Protein AF-A0A969NGJ4-F1 (afdb_monomer_lite)

Radius of gyration: 14.9 Å; chains: 1; bounding box: 32×25×42 Å

Secondary structure (DSSP, 8-state):
--HHHHHHHHHHHHHHHHHHHHTT-GGG-TT-EEE-SGGGGSTTHHHHHHHHH-S-EEE--GGGG-S---TTT-SGGGHHHHHHHHHHH--

pLDDT: mean 87.26, std 8.56, range [60.69, 95.75]

Foldseek 3Di:
DPPVVLVVLLVVLVVVLVVCVVVVCLVVPPVWEEDAAPVLPDPCSQVSNCVNNVTHYHYDFCVVVDPDDDPVCRHSNNNVVSVVVVVVVVD

Sequence (91 aa):
MSKIIQARMEEIIDHISYEIDNSGFAKKLGAGITVTGGGALLKHIRQLVSYKTSLDVNIGYPSRCLLIENPEINLPMYSTSIGLLLNGYHS

Structure (mmCIF, N/CA/C/O backbone):
data_AF-A0A969NGJ4-F1
#
_entry.id   AF-A0A969NGJ4-F1
#
loop_
_atom_site.group_PDB
_atom_site.id
_atom_site.type_symbol
_atom_site.label_atom_id
_atom_site.label_alt_id
_atom_site.label_comp_id
_atom_site.label_asym_id
_atom_site.label_entity_id
_atom_site.label_seq_id
_atom_site.pdbx_PDB_ins_code
_atom_site.Cartn_x
_atom_site.Cartn_y
_atom_site.Cartn_z
_atom_si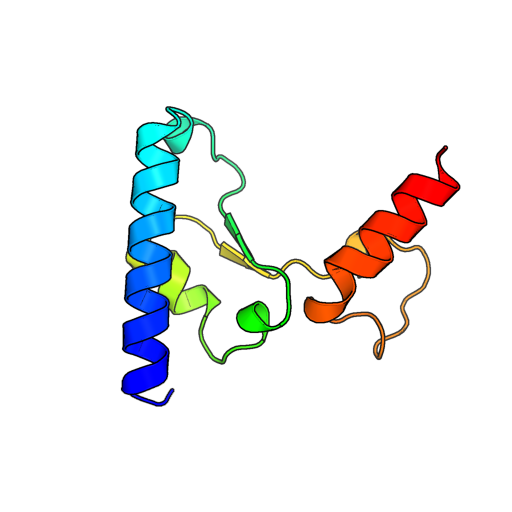te.occupancy
_atom_site.B_iso_or_equiv
_atom_site.auth_seq_id
_atom_site.auth_comp_id
_atom_site.auth_asym_id
_atom_site.auth_atom_id
_atom_site.pdbx_PDB_model_num
ATOM 1 N N . MET A 1 1 ? 5.366 -9.932 13.331 1.00 63.03 1 MET A N 1
ATOM 2 C CA . MET A 1 1 ? 5.796 -8.522 13.208 1.00 63.03 1 MET A CA 1
ATOM 3 C C . MET A 1 1 ? 6.327 -8.077 14.568 1.00 63.03 1 MET A C 1
ATOM 5 O O . MET A 1 1 ? 5.816 -8.571 15.565 1.00 63.03 1 MET A O 1
ATOM 9 N N . SER A 1 2 ? 7.338 -7.208 14.648 1.00 82.12 2 SER A N 1
ATOM 10 C CA . SER A 1 2 ? 7.702 -6.594 15.939 1.00 82.12 2 SER A CA 1
ATOM 11 C C . SER A 1 2 ? 6.590 -5.634 16.384 1.00 82.12 2 SER A C 1
ATOM 13 O O . SER A 1 2 ? 6.064 -4.905 15.541 1.00 82.12 2 SER A O 1
ATOM 15 N N . LYS A 1 3 ? 6.249 -5.612 17.683 1.00 84.25 3 LYS A N 1
ATOM 16 C CA . LYS A 1 3 ? 5.180 -4.759 18.247 1.00 84.25 3 LYS A CA 1
ATOM 17 C C . LYS A 1 3 ? 5.379 -3.272 17.923 1.00 84.25 3 LYS A C 1
ATOM 19 O O . LYS A 1 3 ? 4.414 -2.571 17.654 1.00 84.25 3 LYS A O 1
ATOM 24 N N . ILE A 1 4 ? 6.632 -2.815 17.884 1.00 90.94 4 ILE A N 1
ATOM 25 C CA . ILE A 1 4 ? 6.984 -1.415 17.597 1.00 90.94 4 ILE A CA 1
ATOM 26 C C . ILE A 1 4 ? 6.673 -1.053 16.138 1.00 90.94 4 ILE A C 1
ATOM 28 O O . ILE A 1 4 ? 6.063 -0.023 15.869 1.00 90.94 4 ILE A O 1
ATOM 32 N N . ILE A 1 5 ? 7.061 -1.914 15.191 1.00 89.31 5 ILE A N 1
ATOM 33 C CA . ILE A 1 5 ? 6.831 -1.685 13.753 1.00 89.31 5 ILE A CA 1
ATOM 34 C C . ILE A 1 5 ? 5.332 -1.685 13.456 1.00 89.31 5 ILE A C 1
ATOM 36 O O . ILE A 1 5 ? 4.851 -0.846 12.701 1.00 89.31 5 ILE A O 1
ATOM 40 N N . GLN A 1 6 ? 4.595 -2.613 14.070 1.00 89.88 6 GLN A N 1
ATOM 41 C CA . GLN A 1 6 ? 3.152 -2.690 13.898 1.00 89.88 6 GLN A CA 1
ATOM 42 C C . GLN A 1 6 ? 2.449 -1.425 14.406 1.00 89.88 6 GLN A C 1
ATOM 44 O O . GLN A 1 6 ? 1.663 -0.860 13.658 1.00 89.88 6 GLN A O 1
ATOM 49 N N . ALA A 1 7 ? 2.784 -0.937 15.606 1.00 93.31 7 ALA A N 1
ATOM 50 C CA . ALA A 1 7 ? 2.182 0.279 16.162 1.00 93.31 7 ALA A CA 1
ATOM 51 C C . ALA A 1 7 ? 2.398 1.507 15.259 1.00 93.31 7 ALA A C 1
ATOM 53 O O . ALA A 1 7 ? 1.473 2.270 15.001 1.00 93.31 7 ALA A O 1
ATOM 54 N N . ARG A 1 8 ? 3.610 1.668 14.709 1.00 94.75 8 ARG A N 1
ATOM 55 C CA . ARG A 1 8 ? 3.901 2.743 13.746 1.00 94.75 8 ARG A CA 1
ATOM 56 C C . ARG A 1 8 ? 3.099 2.603 12.458 1.00 94.75 8 ARG A C 1
ATOM 58 O O . ARG A 1 8 ? 2.645 3.602 11.911 1.00 94.75 8 ARG A O 1
ATOM 65 N N . MET A 1 9 ? 2.937 1.378 11.966 1.00 93.94 9 MET A N 1
ATOM 66 C CA . MET A 1 9 ? 2.164 1.136 10.755 1.00 93.94 9 MET A CA 1
ATOM 67 C C . MET A 1 9 ? 0.671 1.392 10.974 1.00 93.94 9 MET A C 1
ATOM 69 O O . MET A 1 9 ? 0.024 1.951 10.098 1.00 93.94 9 MET A O 1
ATOM 73 N N . GLU A 1 10 ? 0.135 1.023 12.138 1.00 94.25 10 GLU A N 1
ATOM 74 C CA . GLU A 1 10 ? -1.247 1.320 12.525 1.00 94.25 10 GLU A CA 1
ATOM 75 C C . GLU A 1 10 ? -1.514 2.827 12.525 1.00 94.25 10 GLU A C 1
ATOM 77 O O . GLU A 1 10 ? -2.478 3.256 11.900 1.00 94.25 10 GLU A O 1
ATOM 82 N N . GLU A 1 11 ? -0.619 3.625 13.114 1.00 95.44 11 GLU A N 1
ATOM 83 C CA . GLU A 1 11 ? -0.733 5.089 13.111 1.00 95.44 11 GLU A CA 1
ATOM 84 C C . GLU A 1 11 ? -0.731 5.666 11.686 1.00 95.44 11 GLU A C 1
ATOM 86 O O . GLU A 1 11 ? -1.575 6.490 11.341 1.00 95.44 11 GLU A O 1
ATOM 91 N N . ILE A 1 12 ? 0.168 5.189 10.815 1.00 95.50 12 ILE A N 1
ATOM 92 C CA . ILE A 1 12 ? 0.205 5.605 9.403 1.00 95.50 12 ILE A CA 1
ATOM 93 C C . ILE A 1 12 ? -1.119 5.271 8.699 1.00 95.50 12 ILE A C 1
ATOM 95 O O . ILE A 1 12 ? -1.631 6.084 7.932 1.00 95.50 12 ILE A O 1
ATOM 99 N N . ILE A 1 13 ? -1.686 4.090 8.949 1.00 95.31 13 ILE A N 1
ATOM 100 C CA . ILE A 1 13 ? -2.952 3.668 8.335 1.00 95.31 13 ILE A CA 1
ATOM 101 C C . ILE A 1 13 ? -4.134 4.491 8.863 1.00 95.31 13 ILE A C 1
ATOM 103 O O . ILE A 1 13 ? -5.050 4.796 8.097 1.00 95.31 13 ILE A O 1
ATOM 107 N N . ASP A 1 14 ? -4.107 4.892 10.132 1.00 95.00 14 ASP A N 1
ATOM 108 C CA . ASP A 1 14 ? -5.121 5.780 10.706 1.00 95.00 14 ASP A CA 1
ATOM 109 C C . ASP A 1 14 ? -5.096 7.156 10.032 1.00 95.00 14 ASP A C 1
ATOM 111 O O . ASP A 1 14 ? -6.145 7.668 9.639 1.00 95.00 14 ASP A O 1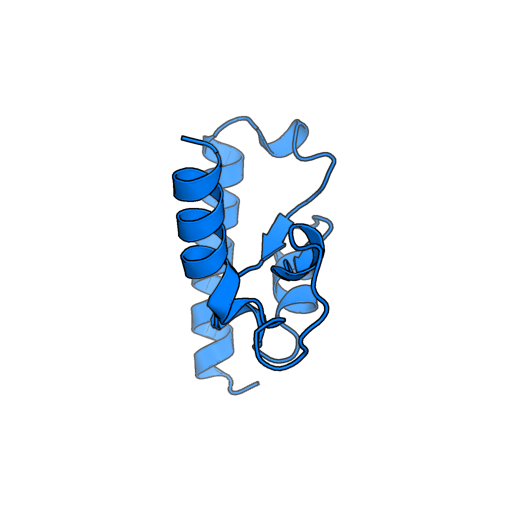
ATOM 115 N N . HIS A 1 15 ? -3.905 7.706 9.778 1.00 95.75 15 HIS A N 1
ATOM 116 C CA . HIS A 1 15 ? -3.763 8.934 8.994 1.00 95.75 15 HIS A CA 1
ATOM 117 C C . HIS A 1 15 ? -4.267 8.780 7.553 1.00 95.75 15 HIS A C 1
ATOM 119 O O . HIS A 1 15 ? -4.951 9.664 7.046 1.00 95.75 15 HIS A O 1
ATOM 125 N N . ILE A 1 16 ? -3.982 7.650 6.898 1.00 93.25 16 ILE A N 1
ATOM 126 C CA . ILE A 1 16 ? -4.489 7.375 5.544 1.00 93.25 16 ILE A CA 1
ATOM 127 C C . ILE A 1 16 ? -6.021 7.319 5.536 1.00 93.25 16 ILE A C 1
ATOM 129 O O . ILE A 1 16 ? -6.646 7.894 4.649 1.00 93.25 16 ILE A O 1
ATOM 133 N N . SER A 1 17 ? -6.628 6.651 6.519 1.00 92.00 17 SER A N 1
ATOM 134 C CA . SER A 1 17 ? -8.090 6.550 6.638 1.00 92.00 17 SER A CA 1
ATOM 135 C C . SER A 1 17 ? -8.724 7.931 6.809 1.00 92.00 17 SER A C 1
ATOM 137 O O . SER A 1 17 ? -9.670 8.267 6.102 1.00 92.00 17 SER A O 1
ATOM 139 N N . TYR A 1 18 ? -8.134 8.761 7.673 1.00 93.81 18 TYR A N 1
ATOM 140 C CA . TYR A 1 18 ? -8.569 10.140 7.876 1.00 93.81 18 TYR A CA 1
ATOM 141 C C . TYR A 1 18 ? -8.515 10.969 6.585 1.00 93.81 18 TYR A C 1
ATOM 143 O O . TYR A 1 18 ? -9.474 11.663 6.257 1.00 93.81 18 TYR A O 1
ATOM 151 N N . GLU A 1 19 ? -7.428 10.867 5.817 1.00 93.12 19 GLU A N 1
ATOM 152 C CA . GLU A 1 19 ? -7.300 11.574 4.537 1.00 93.12 19 GLU A CA 1
ATOM 153 C C . GLU A 1 19 ? -8.293 11.070 3.482 1.00 93.12 19 GLU A C 1
ATOM 155 O O . GLU A 1 19 ? -8.857 11.867 2.732 1.00 93.12 19 GLU A O 1
ATOM 160 N N . ILE A 1 20 ? -8.567 9.762 3.431 1.00 90.00 20 ILE A N 1
ATOM 161 C CA . ILE A 1 20 ? -9.576 9.197 2.522 1.00 90.00 20 ILE A 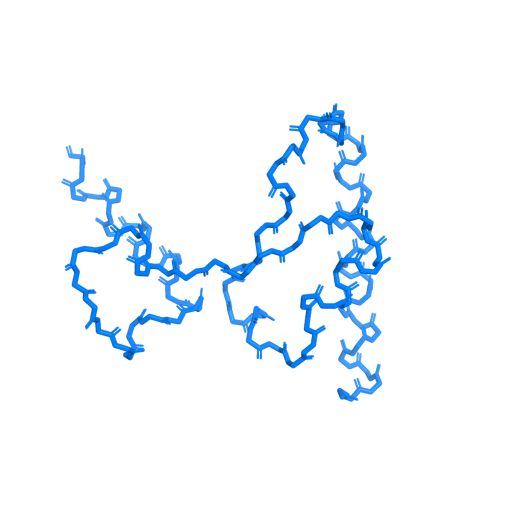CA 1
ATOM 162 C C . ILE A 1 20 ? -10.959 9.781 2.829 1.00 90.00 20 ILE A C 1
ATOM 164 O O . ILE A 1 20 ? -11.661 10.204 1.902 1.00 90.00 20 ILE A O 1
ATOM 168 N N . ASP A 1 21 ? -11.334 9.852 4.104 1.00 89.62 21 ASP A N 1
ATOM 169 C CA . ASP A 1 21 ? -12.608 10.431 4.529 1.00 89.62 21 ASP A CA 1
ATOM 170 C C . ASP A 1 21 ? -12.669 11.933 4.229 1.00 89.62 21 ASP A C 1
ATOM 172 O O . ASP A 1 21 ? -13.637 12.410 3.628 1.00 89.62 21 ASP A O 1
ATOM 176 N N . ASN A 1 22 ? -11.604 12.666 4.559 1.00 93.00 22 ASN A N 1
ATOM 177 C CA . ASN A 1 22 ? -11.495 14.104 4.321 1.00 93.00 22 ASN A CA 1
ATOM 178 C C . ASN A 1 22 ? -11.521 14.463 2.824 1.00 93.00 22 ASN A C 1
ATOM 180 O O . ASN A 1 22 ? -12.074 15.487 2.430 1.00 93.00 22 ASN A O 1
ATOM 184 N N . SER A 1 23 ? -10.983 13.594 1.966 1.00 90.00 23 SER A N 1
ATOM 185 C CA . SER A 1 23 ? -10.981 13.796 0.514 1.00 90.00 23 SER A CA 1
ATOM 186 C C . SER A 1 23 ? -12.382 13.744 -0.119 1.00 90.00 23 SER A C 1
ATOM 188 O O . SER A 1 23 ? -12.561 14.166 -1.261 1.00 90.00 23 SER A O 1
ATOM 190 N N . GLY A 1 24 ? -13.383 13.187 0.579 1.00 87.69 24 GLY A N 1
ATOM 191 C CA . GLY A 1 24 ? -14.734 12.975 0.048 1.00 87.69 24 GLY A CA 1
ATOM 192 C C . GLY A 1 24 ? -14.838 11.851 -0.995 1.00 87.69 24 GLY A C 1
ATOM 193 O O . GLY A 1 24 ? -15.911 11.631 -1.567 1.00 87.69 24 GLY A O 1
ATOM 194 N N . PHE A 1 25 ? -13.751 11.112 -1.248 1.00 85.06 25 PHE A N 1
ATOM 195 C CA . PHE A 1 25 ? -13.715 10.008 -2.210 1.00 85.06 25 PHE A CA 1
ATOM 196 C C . PHE A 1 25 ? -13.961 8.634 -1.589 1.00 85.06 25 PHE A C 1
ATOM 198 O O . PHE A 1 25 ? -14.067 7.676 -2.350 1.00 85.06 25 PHE A O 1
ATOM 205 N N . ALA A 1 26 ? -14.128 8.512 -0.267 1.00 80.44 26 ALA A N 1
ATOM 206 C CA . ALA A 1 26 ? -14.304 7.227 0.424 1.00 80.44 26 ALA A CA 1
ATOM 207 C C . ALA A 1 26 ? -15.324 6.286 -0.259 1.00 80.44 26 ALA A C 1
ATOM 209 O O . ALA A 1 26 ? -15.055 5.108 -0.472 1.00 80.44 26 ALA A O 1
ATOM 210 N N . LYS A 1 27 ? -16.467 6.820 -0.716 1.00 78.12 27 LYS A N 1
ATOM 211 C CA . LYS A 1 27 ? -17.526 6.051 -1.409 1.00 78.12 27 LYS A CA 1
ATOM 212 C C . LYS A 1 27 ? -17.260 5.771 -2.897 1.00 78.12 27 LYS A C 1
ATOM 214 O O . LYS A 1 27 ? -18.047 5.081 -3.536 1.00 78.12 27 LYS A O 1
ATOM 219 N N . LYS A 1 28 ? -16.193 6.333 -3.466 1.00 82.62 28 LYS A N 1
ATOM 220 C CA . LYS A 1 28 ? -15.774 6.191 -4.872 1.00 82.62 28 LYS A CA 1
ATOM 221 C C . LYS A 1 28 ? -14.567 5.254 -5.040 1.00 82.62 28 LYS A C 1
ATOM 223 O O . LYS A 1 28 ? -14.190 4.967 -6.174 1.00 82.62 28 LYS A O 1
ATOM 228 N N . LEU A 1 29 ? -13.983 4.744 -3.950 1.00 80.06 29 LEU A N 1
ATOM 229 C CA . LEU A 1 29 ? -12.859 3.795 -3.956 1.00 80.06 29 LEU A CA 1
ATOM 230 C C . LEU A 1 29 ? -13.302 2.353 -4.295 1.00 80.06 29 LEU A C 1
ATOM 232 O O . LEU A 1 29 ? -13.066 1.413 -3.543 1.00 80.06 29 LEU A O 1
ATOM 236 N N . GLY A 1 30 ? -13.924 2.155 -5.462 1.00 78.62 30 GLY A N 1
ATOM 237 C CA . GLY A 1 30 ? -14.429 0.840 -5.892 1.00 78.62 30 GLY A CA 1
ATOM 238 C C . GLY A 1 30 ? -13.346 -0.221 -6.140 1.00 78.62 30 GLY A C 1
ATOM 239 O O . GLY A 1 30 ? -13.636 -1.409 -6.091 1.00 78.62 30 GLY A O 1
ATOM 240 N N . ALA A 1 31 ? -12.099 0.194 -6.385 1.00 85.12 31 ALA A N 1
ATOM 241 C CA . ALA A 1 31 ? -10.956 -0.704 -6.580 1.00 85.12 31 ALA A CA 1
ATOM 242 C C . ALA A 1 31 ? -10.157 -0.986 -5.287 1.00 85.12 31 ALA A C 1
ATOM 244 O O . ALA A 1 31 ? -9.185 -1.744 -5.323 1.00 85.12 31 ALA A O 1
ATOM 245 N N . GLY A 1 32 ? -10.539 -0.365 -4.163 1.00 90.75 32 GLY A N 1
ATOM 246 C CA . GLY A 1 32 ? -9.820 -0.464 -2.894 1.00 90.75 32 GLY A CA 1
ATOM 247 C C . GLY A 1 32 ? -8.469 0.265 -2.882 1.00 90.75 32 GLY A C 1
ATOM 248 O O . GLY A 1 32 ? -8.234 1.207 -3.639 1.00 90.75 32 GLY A O 1
ATOM 249 N N . ILE A 1 33 ? -7.573 -0.170 -1.996 1.00 93.00 33 ILE A N 1
ATOM 250 C CA . ILE A 1 33 ? -6.245 0.410 -1.768 1.00 93.00 33 ILE A CA 1
ATOM 251 C C . ILE A 1 33 ? -5.176 -0.449 -2.452 1.00 93.00 33 ILE A C 1
ATOM 253 O O . ILE A 1 33 ? -5.142 -1.670 -2.304 1.00 93.00 33 ILE A O 1
ATOM 257 N N . THR A 1 34 ? -4.238 0.192 -3.151 1.00 93.19 34 THR A N 1
ATOM 258 C CA . THR A 1 34 ? -3.020 -0.471 -3.639 1.00 93.19 34 THR A CA 1
ATOM 259 C C . THR A 1 34 ? -1.802 0.038 -2.874 1.00 93.19 34 THR A C 1
ATOM 261 O O . THR A 1 34 ? -1.484 1.223 -2.930 1.00 93.19 34 THR A O 1
ATOM 264 N N . VAL A 1 35 ? -1.102 -0.856 -2.174 1.00 94.12 35 VAL A N 1
ATOM 265 C CA . VAL A 1 35 ? 0.117 -0.532 -1.416 1.00 94.12 35 VAL A CA 1
ATOM 266 C C . VAL A 1 35 ? 1.340 -0.812 -2.286 1.00 94.12 35 VAL A C 1
ATOM 268 O O . VAL A 1 35 ? 1.474 -1.901 -2.845 1.00 94.12 35 VAL A O 1
ATOM 271 N N . THR A 1 36 ? 2.243 0.161 -2.397 1.00 93.50 36 THR A N 1
ATOM 272 C CA . THR A 1 36 ? 3.486 0.059 -3.183 1.00 93.50 36 THR A CA 1
ATOM 273 C C . THR A 1 36 ? 4.702 0.481 -2.348 1.00 93.50 36 THR A C 1
ATOM 275 O O . THR A 1 36 ? 4.571 0.801 -1.164 1.00 93.50 36 THR A O 1
ATOM 278 N N . GLY A 1 37 ? 5.902 0.455 -2.934 1.00 91.31 37 GLY A N 1
ATOM 279 C CA . GLY A 1 37 ? 7.144 0.826 -2.257 1.00 91.31 37 GLY A CA 1
ATOM 280 C C . GLY A 1 37 ? 7.699 -0.274 -1.347 1.00 91.31 37 GLY A C 1
ATOM 281 O O . GLY A 1 37 ? 7.156 -1.373 -1.248 1.00 91.31 37 GLY A O 1
ATOM 282 N N . GLY A 1 38 ? 8.799 0.019 -0.649 1.00 91.38 38 GLY A N 1
ATOM 283 C CA . GLY A 1 38 ? 9.443 -0.946 0.254 1.00 91.38 38 GLY A CA 1
ATOM 284 C C . GLY A 1 38 ? 8.556 -1.382 1.429 1.00 91.38 38 GLY A C 1
ATOM 285 O O . GLY A 1 38 ? 8.613 -2.536 1.848 1.00 91.38 38 GLY A O 1
ATOM 286 N N . GLY A 1 39 ? 7.675 -0.501 1.918 1.00 91.19 39 GLY A N 1
ATOM 287 C CA . GLY A 1 39 ? 6.731 -0.814 3.001 1.00 91.19 39 GLY A CA 1
ATOM 288 C C . GLY A 1 39 ? 5.708 -1.896 2.634 1.00 91.19 39 GLY A C 1
ATOM 289 O O . GLY A 1 39 ? 5.247 -2.629 3.508 1.00 91.19 39 GLY A O 1
ATOM 290 N N . ALA A 1 40 ? 5.415 -2.069 1.342 1.00 92.81 40 ALA A N 1
ATOM 291 C CA . ALA A 1 40 ? 4.527 -3.120 0.849 1.00 92.81 40 ALA A CA 1
ATOM 292 C C . ALA A 1 40 ? 5.093 -4.542 1.043 1.00 92.81 40 ALA A C 1
ATOM 294 O O . ALA A 1 40 ? 4.341 -5.512 0.989 1.00 92.81 40 ALA A O 1
ATOM 295 N N . LEU A 1 41 ? 6.405 -4.675 1.286 1.00 91.50 41 LEU A N 1
ATOM 296 C CA . LEU A 1 41 ? 7.082 -5.955 1.527 1.00 91.50 41 LEU A CA 1
ATOM 297 C C . LEU A 1 41 ? 7.025 -6.403 2.998 1.00 91.50 41 LEU A C 1
ATOM 299 O O . LEU A 1 41 ? 7.484 -7.497 3.334 1.00 91.50 41 LEU A O 1
ATOM 303 N N . LEU A 1 42 ? 6.464 -5.583 3.895 1.00 92.06 42 LEU A N 1
ATOM 304 C CA . LEU A 1 42 ? 6.278 -5.961 5.292 1.00 92.06 42 LEU A CA 1
ATOM 305 C C . LEU A 1 42 ? 5.302 -7.141 5.411 1.00 92.06 42 LEU A C 1
ATOM 307 O O . LEU A 1 42 ? 4.215 -7.157 4.830 1.00 92.06 42 LEU A O 1
ATOM 311 N N . LYS A 1 43 ? 5.675 -8.140 6.218 1.00 90.06 43 LYS A N 1
ATOM 312 C CA . LYS A 1 43 ? 4.849 -9.334 6.437 1.00 90.06 43 LYS A CA 1
ATOM 313 C C . LYS A 1 43 ? 3.485 -8.942 7.001 1.00 90.06 43 LYS A C 1
ATOM 315 O O . LYS A 1 43 ? 3.405 -8.269 8.017 1.00 90.06 43 LYS A O 1
ATOM 320 N N . HIS A 1 44 ? 2.423 -9.440 6.386 1.00 91.06 44 HIS A N 1
ATOM 321 C CA . HIS A 1 44 ? 1.035 -9.199 6.790 1.00 91.06 44 HIS A CA 1
ATOM 322 C C . HIS A 1 44 ? 0.519 -7.758 6.630 1.00 91.06 44 HIS A C 1
ATOM 324 O O . HIS A 1 44 ? -0.525 -7.421 7.188 1.00 91.06 44 HIS A O 1
ATOM 330 N N . ILE A 1 45 ? 1.205 -6.901 5.862 1.00 92.94 45 ILE A N 1
ATOM 331 C CA . ILE A 1 45 ? 0.756 -5.515 5.684 1.00 92.94 45 ILE A CA 1
ATOM 332 C C . ILE A 1 45 ? -0.631 -5.423 5.044 1.00 92.94 45 ILE A C 1
ATOM 334 O O . ILE A 1 45 ? -1.462 -4.631 5.477 1.00 92.94 45 ILE A O 1
ATOM 338 N N . ARG A 1 46 ? -0.917 -6.290 4.067 1.00 94.06 46 ARG A N 1
ATOM 339 C CA . ARG A 1 46 ? -2.225 -6.363 3.407 1.00 94.06 46 ARG A CA 1
ATOM 340 C C . ARG A 1 46 ? -3.349 -6.605 4.417 1.00 94.06 46 ARG A C 1
ATOM 342 O O . ARG A 1 46 ? -4.373 -5.934 4.361 1.00 94.06 46 ARG A O 1
ATOM 349 N N . GLN A 1 47 ? -3.151 -7.552 5.332 1.00 93.75 47 GLN A N 1
ATOM 350 C CA . GLN A 1 47 ? -4.120 -7.893 6.369 1.00 93.75 47 GLN A CA 1
ATOM 351 C C . GLN A 1 47 ? -4.332 -6.720 7.327 1.00 93.75 47 GLN A C 1
ATOM 353 O O . GLN A 1 47 ? -5.472 -6.406 7.645 1.00 93.75 47 GLN A O 1
ATOM 358 N N . LEU A 1 48 ? -3.251 -6.053 7.744 1.00 93.38 48 LEU A N 1
ATOM 359 C CA . LEU A 1 48 ? -3.330 -4.910 8.651 1.00 93.38 48 LEU A CA 1
ATOM 360 C C . LEU A 1 48 ? -4.111 -3.741 8.033 1.00 93.38 48 LEU A C 1
ATOM 362 O O . LEU A 1 48 ? -5.017 -3.204 8.665 1.00 93.38 48 LEU A O 1
ATOM 366 N N . VAL A 1 49 ? -3.786 -3.373 6.790 1.00 94.06 49 VAL A N 1
ATOM 367 C CA . VAL A 1 49 ? -4.456 -2.272 6.083 1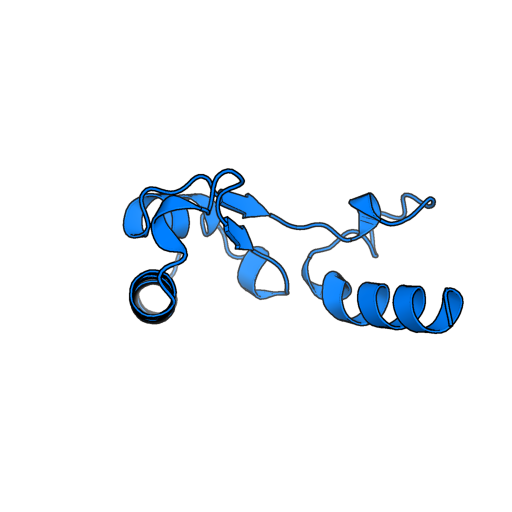.00 94.06 49 VAL A CA 1
ATOM 368 C C . VAL A 1 49 ? -5.925 -2.608 5.843 1.00 94.06 49 VAL A C 1
ATOM 370 O O . VAL A 1 49 ? -6.786 -1.779 6.118 1.00 94.06 49 VAL A O 1
ATOM 373 N N . SER A 1 50 ? -6.227 -3.827 5.389 1.00 93.25 50 SER A N 1
ATOM 374 C CA . SER A 1 50 ? -7.608 -4.245 5.123 1.00 93.25 50 SER A CA 1
ATOM 375 C C . SER A 1 50 ? -8.445 -4.269 6.402 1.00 93.25 50 SER A C 1
ATOM 377 O O . SER A 1 50 ? -9.560 -3.760 6.413 1.00 93.25 50 SER A O 1
ATOM 379 N N . TYR A 1 51 ? -7.877 -4.755 7.510 1.00 93.19 51 TYR A N 1
ATOM 380 C CA . TYR A 1 51 ? -8.546 -4.760 8.810 1.00 93.19 51 TYR A CA 1
ATOM 381 C C . TYR A 1 51 ? -8.872 -3.347 9.314 1.00 93.19 51 TYR A C 1
ATOM 383 O O . TYR A 1 51 ? -9.968 -3.111 9.811 1.00 93.19 51 TYR A O 1
ATOM 391 N N . LYS A 1 52 ? -7.939 -2.397 9.177 1.00 92.38 52 LYS A N 1
ATOM 392 C CA . LYS A 1 52 ? -8.116 -1.024 9.678 1.00 92.38 52 LYS A CA 1
ATOM 393 C C . LYS A 1 52 ? -9.023 -0.173 8.786 1.00 92.38 52 LYS A C 1
ATOM 395 O O . LYS A 1 52 ? -9.791 0.625 9.304 1.00 92.38 52 LYS A O 1
ATOM 400 N N . THR A 1 53 ? -8.948 -0.351 7.468 1.00 90.12 53 THR A N 1
ATOM 401 C CA . THR A 1 53 ? -9.678 0.486 6.495 1.00 90.12 53 THR A CA 1
ATOM 402 C C . THR A 1 53 ? -11.011 -0.113 6.055 1.00 90.12 53 THR A C 1
ATOM 404 O O . THR A 1 53 ? -11.832 0.593 5.484 1.00 90.12 53 THR A O 1
ATOM 407 N N . SER A 1 54 ? -11.245 -1.408 6.303 1.00 90.31 54 SER A N 1
ATOM 408 C CA . SER A 1 54 ? -12.387 -2.167 5.761 1.00 90.31 54 SER A CA 1
ATOM 409 C C . SER A 1 54 ? -12.493 -2.129 4.227 1.00 90.31 54 SER A C 1
ATOM 411 O O . SER A 1 54 ? -13.568 -2.343 3.670 1.00 90.31 54 SER A O 1
ATOM 413 N N . LEU A 1 55 ? -11.378 -1.863 3.540 1.00 90.75 55 LEU A N 1
ATOM 414 C CA . LEU A 1 55 ? -11.284 -1.842 2.084 1.00 90.75 55 LEU A CA 1
ATOM 415 C C . LEU A 1 55 ? -10.510 -3.058 1.571 1.00 90.75 55 LEU A C 1
ATOM 417 O O . LEU A 1 55 ? -9.684 -3.652 2.276 1.00 90.75 55 LEU A O 1
ATOM 421 N N . ASP A 1 56 ? -10.757 -3.404 0.308 1.00 92.69 56 ASP A N 1
ATOM 422 C CA . ASP A 1 56 ? -9.923 -4.358 -0.413 1.00 92.69 56 ASP A CA 1
ATOM 423 C C . ASP A 1 56 ? -8.512 -3.796 -0.580 1.00 92.69 56 ASP A C 1
ATOM 425 O O . ASP A 1 56 ? -8.327 -2.623 -0.905 1.00 92.69 56 ASP A O 1
ATOM 429 N N . VAL A 1 57 ? -7.499 -4.637 -0.356 1.00 93.88 57 VAL A N 1
ATOM 430 C CA . VAL A 1 57 ? -6.092 -4.224 -0.411 1.00 93.88 57 VAL A CA 1
ATOM 431 C C . VAL A 1 57 ? -5.296 -5.129 -1.336 1.00 93.88 57 VAL A C 1
ATOM 433 O O . VAL A 1 57 ? -5.229 -6.347 -1.146 1.00 93.88 57 VAL A O 1
ATOM 436 N N . ASN A 1 58 ? -4.617 -4.509 -2.297 1.00 92.88 58 ASN A N 1
ATOM 437 C CA . ASN A 1 58 ? -3.713 -5.163 -3.232 1.00 92.88 58 ASN A CA 1
ATOM 438 C C . ASN A 1 58 ? -2.281 -4.640 -3.073 1.00 92.88 58 ASN A C 1
ATOM 440 O O . ASN A 1 58 ? -2.058 -3.500 -2.671 1.00 92.88 58 ASN A O 1
ATOM 444 N N . ILE A 1 59 ? -1.297 -5.477 -3.398 1.00 93.06 59 ILE A N 1
ATOM 445 C CA . ILE A 1 59 ? 0.105 -5.056 -3.483 1.00 93.06 59 ILE A CA 1
ATOM 446 C C . ILE A 1 59 ? 0.403 -4.696 -4.938 1.00 93.06 59 ILE A C 1
ATOM 448 O O . ILE A 1 59 ? 0.147 -5.495 -5.839 1.00 93.06 59 ILE A O 1
ATOM 452 N N . GLY A 1 60 ? 0.906 -3.485 -5.171 1.00 90.12 60 GLY A N 1
ATOM 453 C CA . GLY A 1 60 ? 1.215 -2.994 -6.509 1.00 90.12 60 GLY A CA 1
ATOM 454 C C . GLY A 1 60 ? 2.630 -3.369 -6.927 1.00 90.12 60 GLY A C 1
ATOM 455 O O . GLY A 1 60 ? 3.606 -2.864 -6.371 1.00 90.12 60 GLY A O 1
ATOM 456 N N . TYR A 1 61 ? 2.716 -4.236 -7.931 1.00 89.62 61 TYR A N 1
ATOM 457 C CA . TYR A 1 61 ? 3.958 -4.665 -8.560 1.00 89.62 61 TYR A CA 1
ATOM 458 C C . TYR A 1 61 ? 4.159 -3.945 -9.900 1.00 89.62 61 TYR A C 1
ATOM 460 O O . TYR A 1 61 ? 3.193 -3.799 -10.655 1.00 89.62 61 TYR A O 1
ATOM 468 N N . PRO A 1 62 ? 5.391 -3.528 -10.234 1.00 83.19 62 PRO A N 1
ATOM 469 C CA . PRO A 1 62 ? 5.651 -2.758 -11.447 1.00 83.19 62 PRO A CA 1
ATOM 470 C C . PRO A 1 62 ? 5.514 -3.574 -12.741 1.00 83.19 62 PRO A C 1
ATOM 472 O O . PRO A 1 62 ? 5.211 -2.995 -13.782 1.00 83.19 62 PRO A O 1
ATOM 475 N N . SER A 1 63 ? 5.678 -4.905 -12.691 1.00 72.19 63 SER A N 1
ATOM 476 C CA . SER A 1 63 ? 5.504 -5.798 -13.856 1.00 72.19 63 SER A CA 1
ATOM 477 C C . SER A 1 63 ? 4.143 -5.672 -14.528 1.00 72.19 63 SER A C 1
ATOM 479 O O . SER A 1 63 ? 4.037 -5.892 -15.726 1.00 72.19 63 SER A O 1
ATOM 481 N N . ARG A 1 64 ? 3.105 -5.249 -13.796 1.00 65.00 64 ARG A N 1
ATOM 482 C CA . ARG A 1 64 ? 1.768 -5.036 -14.363 1.00 65.00 64 ARG A CA 1
ATOM 483 C C . ARG A 1 64 ? 1.741 -3.955 -15.453 1.00 65.00 64 ARG A C 1
ATOM 485 O O . ARG A 1 64 ? 0.793 -3.917 -16.227 1.00 65.00 64 ARG A O 1
ATOM 492 N N . CYS A 1 65 ? 2.768 -3.104 -15.503 1.00 63.84 65 CYS A N 1
ATOM 493 C CA . CYS A 1 65 ? 2.947 -2.045 -16.494 1.00 63.84 65 CYS A CA 1
ATOM 494 C C . CYS A 1 65 ? 4.104 -2.313 -17.476 1.00 63.84 65 CYS A C 1
ATOM 496 O O . CYS A 1 65 ? 4.371 -1.466 -18.325 1.00 63.84 65 CYS A O 1
ATOM 498 N N . LEU A 1 66 ? 4.820 -3.438 -17.359 1.00 64.50 66 LEU A N 1
ATOM 499 C CA . LEU A 1 66 ? 5.996 -3.749 -18.175 1.00 64.50 66 LEU A CA 1
ATOM 500 C C . LEU A 1 66 ? 5.750 -4.980 -19.053 1.00 64.50 66 LEU A C 1
ATOM 502 O O . LEU A 1 66 ? 5.133 -5.947 -18.628 1.00 64.50 66 LEU A O 1
ATOM 506 N N . LEU A 1 67 ? 6.300 -4.962 -20.269 1.00 65.31 67 LEU A N 1
ATOM 507 C CA . LEU A 1 67 ? 6.295 -6.107 -21.193 1.00 65.31 67 LEU A CA 1
ATOM 508 C C . LEU A 1 67 ? 7.339 -7.179 -20.826 1.00 65.31 67 LEU A C 1
ATOM 510 O O . LEU A 1 67 ? 7.350 -8.254 -21.418 1.00 65.31 67 LEU A O 1
ATOM 514 N N . ILE A 1 68 ? 8.242 -6.876 -19.887 1.00 65.31 68 ILE A N 1
ATOM 515 C CA . ILE A 1 68 ? 9.373 -7.731 -19.517 1.00 65.31 68 ILE A CA 1
ATOM 516 C C . ILE A 1 68 ? 9.170 -8.242 -18.092 1.00 65.31 68 ILE A C 1
ATOM 518 O O . ILE A 1 68 ? 9.196 -7.472 -17.129 1.00 65.31 68 ILE A O 1
ATOM 522 N N . GLU A 1 69 ? 9.023 -9.558 -17.957 1.00 68.06 69 GLU A N 1
ATOM 523 C CA . GLU A 1 69 ? 9.008 -10.246 -16.670 1.00 68.06 69 GLU A CA 1
ATOM 524 C C . GLU A 1 69 ? 10.446 -10.507 -16.207 1.00 68.06 69 GLU A C 1
ATOM 526 O O . GLU A 1 69 ? 11.043 -11.537 -16.511 1.00 68.06 69 GLU A O 1
ATOM 531 N N . ASN A 1 70 ? 11.027 -9.558 -15.467 1.00 80.00 70 ASN A N 1
ATOM 532 C CA . ASN A 1 70 ? 12.253 -9.803 -14.710 1.00 80.00 70 ASN A CA 1
ATOM 533 C C . ASN A 1 70 ? 11.928 -9.786 -13.200 1.00 80.00 70 ASN A C 1
ATOM 535 O O . ASN A 1 70 ? 11.497 -8.751 -12.681 1.00 80.00 70 ASN A O 1
ATOM 539 N N . PRO A 1 71 ? 12.113 -10.912 -12.484 1.00 79.00 71 PRO A N 1
ATOM 540 C CA . PRO A 1 71 ? 11.733 -11.039 -11.079 1.00 79.00 71 PRO A CA 1
ATOM 541 C C . PRO A 1 71 ? 12.526 -10.117 -10.144 1.00 79.00 71 PRO A C 1
ATOM 543 O O . PRO A 1 71 ? 11.996 -9.726 -9.107 1.00 79.00 71 PRO A O 1
ATOM 546 N N . GLU A 1 72 ? 13.750 -9.723 -10.505 1.00 82.81 72 GLU A N 1
ATOM 547 C CA . GLU A 1 72 ? 14.589 -8.851 -9.673 1.00 82.81 72 GLU A CA 1
ATOM 548 C C . GLU A 1 72 ? 14.053 -7.420 -9.619 1.00 82.81 72 GLU A C 1
ATOM 550 O O . GLU A 1 72 ? 14.116 -6.771 -8.580 1.00 82.81 72 GLU A O 1
ATOM 555 N N . ILE A 1 73 ? 13.467 -6.942 -10.719 1.00 80.50 73 ILE A N 1
ATOM 556 C CA . ILE A 1 73 ? 12.856 -5.607 -10.802 1.00 80.50 73 ILE A CA 1
ATOM 557 C C . ILE A 1 73 ? 11.351 -5.637 -10.520 1.00 80.50 73 ILE A C 1
ATOM 559 O O . ILE A 1 73 ? 10.724 -4.589 -10.363 1.00 80.50 73 ILE A O 1
ATOM 563 N N . ASN A 1 74 ? 10.759 -6.830 -10.410 1.00 84.88 74 ASN A N 1
ATOM 564 C CA . ASN A 1 74 ? 9.349 -7.020 -10.102 1.00 84.88 74 ASN A CA 1
ATOM 565 C C . ASN A 1 74 ? 9.069 -6.965 -8.594 1.00 84.88 74 ASN A C 1
ATOM 567 O O . ASN A 1 74 ? 8.428 -7.846 -8.020 1.00 84.88 74 ASN A O 1
ATOM 571 N N . LEU A 1 75 ? 9.550 -5.911 -7.939 1.00 88.94 75 LEU A N 1
ATOM 572 C CA . LEU A 1 75 ? 9.289 -5.654 -6.529 1.00 88.94 75 LEU A CA 1
ATOM 573 C C . LEU A 1 75 ? 8.587 -4.301 -6.369 1.00 88.94 75 LEU A C 1
ATOM 575 O O . LEU A 1 75 ? 8.955 -3.344 -7.052 1.00 88.94 75 LEU A O 1
ATOM 579 N N . PRO A 1 76 ? 7.631 -4.165 -5.429 1.00 89.56 76 PRO A N 1
ATOM 580 C CA . PRO A 1 76 ? 6.924 -2.906 -5.187 1.00 89.56 76 PRO A CA 1
ATOM 581 C C . PRO A 1 76 ? 7.851 -1.722 -4.882 1.00 89.56 76 PRO A C 1
ATOM 583 O O . PRO A 1 76 ? 7.485 -0.573 -5.115 1.00 89.56 76 PRO A O 1
ATOM 586 N N . MET A 1 77 ? 9.062 -1.986 -4.378 1.00 90.88 77 MET A N 1
ATOM 587 C CA . MET A 1 77 ? 10.083 -0.964 -4.131 1.00 90.88 77 MET A CA 1
ATOM 588 C C . MET A 1 77 ? 10.574 -0.253 -5.401 1.00 90.88 77 MET A C 1
ATOM 590 O O . MET A 1 77 ? 11.013 0.888 -5.305 1.00 90.88 77 MET A O 1
ATOM 594 N N . TYR A 1 78 ? 10.459 -0.880 -6.575 1.00 90.44 78 TYR A N 1
ATOM 595 C CA . TYR A 1 78 ? 10.866 -0.296 -7.857 1.00 90.44 78 TYR A CA 1
ATOM 596 C C . TYR A 1 78 ? 9.731 0.435 -8.588 1.00 90.44 78 TYR A C 1
ATOM 598 O O . TYR A 1 78 ? 9.976 1.045 -9.630 1.00 90.44 78 TYR A O 1
ATOM 606 N N . SER A 1 79 ? 8.506 0.429 -8.045 1.00 89.69 79 SER A N 1
ATOM 607 C CA . SER A 1 79 ? 7.329 1.028 -8.689 1.00 89.69 79 SER A CA 1
ATOM 608 C C . SER A 1 79 ? 7.518 2.506 -9.042 1.00 89.69 79 SER A C 1
ATOM 610 O O . SER A 1 79 ? 7.109 2.926 -10.121 1.00 89.69 79 SER A O 1
ATOM 612 N N . THR A 1 80 ? 8.193 3.286 -8.192 1.00 90.62 80 THR A N 1
ATOM 613 C CA . THR A 1 80 ? 8.451 4.711 -8.457 1.00 90.62 80 THR A CA 1
ATOM 614 C C . THR A 1 80 ? 9.420 4.910 -9.620 1.00 90.62 80 THR A C 1
ATOM 616 O O . THR A 1 80 ? 9.110 5.641 -10.556 1.00 90.62 80 THR A O 1
ATOM 619 N N . SER A 1 81 ? 10.581 4.249 -9.592 1.00 90.62 81 SER A N 1
ATOM 620 C CA . SER A 1 81 ? 11.605 4.385 -10.637 1.00 90.62 81 SER A CA 1
ATOM 621 C C . SER A 1 81 ? 11.082 3.936 -11.999 1.00 90.62 81 SER A C 1
ATOM 623 O O . SER A 1 81 ? 11.290 4.619 -12.998 1.00 90.62 81 SER A O 1
ATOM 625 N N . ILE A 1 82 ? 10.349 2.821 -12.031 1.00 88.12 82 ILE A N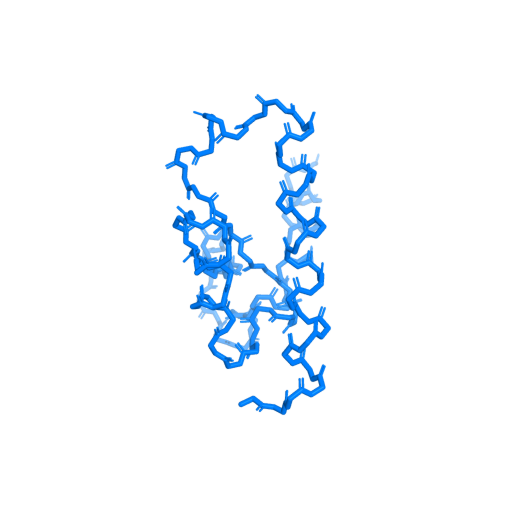 1
ATOM 626 C CA . ILE A 1 82 ? 9.729 2.303 -13.254 1.00 88.12 82 ILE A CA 1
ATOM 627 C C . ILE A 1 82 ? 8.631 3.251 -13.749 1.00 88.12 82 ILE A C 1
ATOM 629 O O . ILE A 1 82 ? 8.572 3.534 -14.942 1.00 88.12 82 ILE A O 1
ATOM 633 N N . GLY A 1 83 ? 7.812 3.806 -12.850 1.00 88.38 83 GLY A N 1
ATOM 634 C CA . GLY A 1 83 ? 6.806 4.807 -13.207 1.00 88.38 83 GLY A CA 1
ATOM 635 C C . GLY A 1 83 ? 7.407 6.063 -13.848 1.00 88.38 83 GLY A C 1
ATOM 636 O O . GLY A 1 83 ? 6.875 6.553 -14.841 1.00 88.38 83 GLY A O 1
ATOM 637 N N . LEU A 1 84 ? 8.543 6.549 -13.335 1.00 91.25 84 LEU A N 1
ATOM 638 C CA . LEU A 1 84 ? 9.265 7.687 -13.917 1.00 91.25 84 LEU A CA 1
ATOM 639 C C . LEU A 1 84 ? 9.837 7.366 -15.303 1.00 91.25 84 LEU A C 1
ATOM 641 O O . LEU A 1 84 ? 9.694 8.176 -16.217 1.00 91.25 84 LEU A O 1
ATOM 645 N N . LEU A 1 85 ? 10.443 6.186 -15.476 1.00 89.25 85 L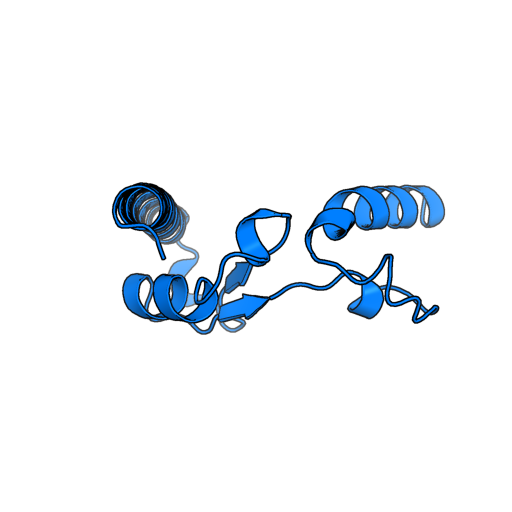EU A N 1
ATOM 646 C CA . LEU A 1 85 ? 10.965 5.741 -16.773 1.00 89.25 85 LEU A CA 1
ATOM 647 C C . LEU A 1 85 ? 9.856 5.629 -17.822 1.00 89.25 85 LEU A C 1
ATOM 649 O O . LEU A 1 85 ? 10.023 6.100 -18.942 1.00 89.25 85 LEU A O 1
ATOM 653 N N . LEU A 1 86 ? 8.713 5.044 -17.453 1.00 86.81 86 LEU A N 1
ATOM 654 C CA . LEU A 1 86 ? 7.559 4.949 -18.342 1.00 86.81 86 LEU A CA 1
ATOM 655 C C . LEU A 1 86 ? 7.022 6.333 -18.707 1.00 86.81 86 LEU A C 1
ATOM 657 O O . LEU A 1 86 ? 6.722 6.565 -19.871 1.00 86.81 86 LEU A O 1
ATOM 661 N N . ASN A 1 87 ? 6.920 7.255 -17.751 1.00 88.25 87 ASN A N 1
ATOM 662 C CA . ASN A 1 87 ? 6.465 8.618 -18.025 1.00 88.25 87 ASN A CA 1
ATOM 663 C C . ASN A 1 87 ? 7.397 9.328 -19.028 1.00 88.25 87 ASN A C 1
ATOM 665 O O . ASN A 1 87 ? 6.927 9.868 -20.026 1.00 88.25 87 ASN A O 1
ATOM 669 N N . GLY A 1 88 ? 8.714 9.223 -18.823 1.00 88.81 88 GLY A N 1
ATOM 670 C CA . GLY A 1 88 ? 9.711 9.781 -19.737 1.00 88.81 88 GLY A CA 1
ATOM 671 C C . GLY A 1 88 ? 9.747 9.115 -21.117 1.00 88.81 88 GLY A C 1
ATOM 672 O O . GLY A 1 88 ? 10.036 9.793 -22.091 1.00 88.81 88 GLY A O 1
ATOM 673 N N . TYR A 1 89 ? 9.440 7.818 -21.226 1.00 85.88 89 TYR A N 1
ATOM 674 C CA . TYR A 1 89 ? 9.356 7.118 -22.518 1.00 85.88 89 TYR A CA 1
ATOM 675 C C . TYR A 1 89 ? 8.124 7.520 -23.343 1.00 85.88 89 TYR A C 1
ATOM 677 O O . TYR A 1 89 ? 8.176 7.516 -24.568 1.00 85.88 89 TYR A O 1
ATOM 685 N N . HIS A 1 90 ? 7.007 7.827 -22.677 1.00 76.62 90 HIS A N 1
ATOM 686 C CA . HIS A 1 90 ? 5.770 8.262 -23.334 1.00 76.62 90 HIS A CA 1
ATOM 687 C C . HIS A 1 90 ? 5.719 9.778 -23.609 1.00 76.62 90 HIS A C 1
ATOM 689 O O . HIS A 1 90 ? 4.733 10.238 -24.186 1.00 76.62 90 HIS A O 1
ATOM 695 N N . SER A 1 91 ? 6.731 10.537 -23.170 1.00 60.69 91 SER A N 1
ATOM 696 C CA . SER A 1 91 ? 6.881 11.982 -23.410 1.00 60.69 91 SER A CA 1
ATOM 697 C C . SER A 1 91 ? 7.685 12.247 -24.678 1.00 60.69 91 SER A C 1
ATOM 699 O O . SER A 1 91 ? 7.311 13.188 -25.410 1.00 60.69 91 SER A O 1
#